Protein AF-A0A7Z9UAS6-F1 (afdb_monomer)

Foldseek 3Di:
DDDPDDQLVVQLVVQCVDPVCVPPDSVVSSVVSVVDDDDDDDPPDDPDDPPDDDPDDDDAPADKDFDWDQDPPPRDIDGPDMDHDD

Mean predicted aligned error: 7.45 Å

Radius of gyration: 16.65 Å; Cα contacts (8 Å, |Δi|>4): 63; chains: 1; bounding box: 55×25×41 Å

Secondary structure (DSSP, 8-state):
------HHHHHHHHHHHSGGGTTS-HHHHHHHHTT-------TT--SS-TTSPP------SSSEEEEEEE-TTTSPEEEEEEEE--

Solvent-accessible surface area (backbone atoms only — not comparable to full-atom values): 6048 Å² total; per-residue (Å²): 135,88,90,84,87,63,72,57,66,56,44,35,53,55,48,62,69,36,79,93,42,66,89,56,54,70,72,56,46,49,61,45,35,75,68,61,74,94,80,87,80,60,95,89,59,81,89,78,63,95,89,58,90,82,89,79,86,87,78,78,87,75,57,75,46,74,43,69,42,84,43,93,90,73,82,45,73,44,79,76,47,75,50,62,70,134

Nearest PDB structures (foldseek):
  5jr7-assembly2_D  TM=8.372E-01  e=1.187E-03  Bos taurus
  4z07-assembly1_C  TM=8.778E-01  e=4.736E-03  Homo sapiens
  5l0n-assembly1_A  TM=8.909E-01  e=6.692E-03  Homo sapiens
  4ku8-assembly1_A  TM=8.618E-01  e=5.438E-03  Homo sapiens
  7lv3-assembly1_A  TM=8.599E-01  e=8.826E-03  Homo sapiens

Structure (mmCIF, N/CA/C/O backbone):
data_AF-A0A7Z9UAS6-F1
#
_entry.id   AF-A0A7Z9UAS6-F1
#
loop_
_atom_site.group_PDB
_atom_site.id
_atom_site.type_symbol
_atom_site.label_atom_id
_atom_site.label_alt_id
_atom_site.label_comp_id
_atom_site.label_asym_id
_atom_site.label_entity_id
_atom_site.label_seq_id
_atom_site.pdbx_PDB_ins_code
_atom_site.Cartn_x
_atom_site.Cartn_y
_atom_site.Cartn_z
_atom_site.occupancy
_atom_site.B_iso_or_equiv
_atom_site.auth_seq_id
_atom_site.auth_comp_id
_atom_site.auth_asym_id
_atom_site.auth_atom_id
_atom_site.pdbx_PDB_model_num
ATOM 1 N N . MET A 1 1 ? -33.673 10.807 2.893 1.00 45.91 1 MET A N 1
ATOM 2 C CA . MET A 1 1 ? -33.654 9.876 4.032 1.00 45.91 1 MET A CA 1
ATOM 3 C C . MET A 1 1 ? -32.584 8.844 3.733 1.00 45.91 1 MET A C 1
ATOM 5 O O . MET A 1 1 ? -32.703 8.148 2.738 1.00 45.91 1 MET A O 1
ATOM 9 N N . GLU A 1 2 ? -31.516 8.895 4.533 1.00 40.59 2 GLU A N 1
ATOM 10 C CA . GLU A 1 2 ? -30.663 7.761 4.921 1.00 40.59 2 GLU A CA 1
ATOM 11 C C . GLU A 1 2 ? -29.881 7.030 3.819 1.00 40.59 2 GLU A C 1
ATOM 13 O O . GLU A 1 2 ? -30.229 5.935 3.398 1.00 40.59 2 GLU A O 1
ATOM 18 N N . SER A 1 3 ? -28.747 7.598 3.402 1.00 37.47 3 SER A N 1
ATOM 19 C CA . SER A 1 3 ? -27.625 6.817 2.844 1.00 37.47 3 SER A CA 1
ATOM 20 C C . SER A 1 3 ? -26.295 7.514 3.135 1.00 37.47 3 SER A C 1
ATOM 22 O O . SER A 1 3 ? -25.442 7.678 2.272 1.00 37.47 3 SER A O 1
ATOM 24 N N . SER A 1 4 ? -26.133 7.977 4.369 1.00 43.62 4 SER A N 1
ATOM 25 C CA . SER A 1 4 ? -24.863 8.482 4.883 1.00 43.62 4 SER A CA 1
ATOM 26 C C . SER A 1 4 ? -24.608 7.680 6.144 1.00 43.62 4 SER A C 1
ATOM 28 O O . SER A 1 4 ? -25.125 8.083 7.168 1.00 4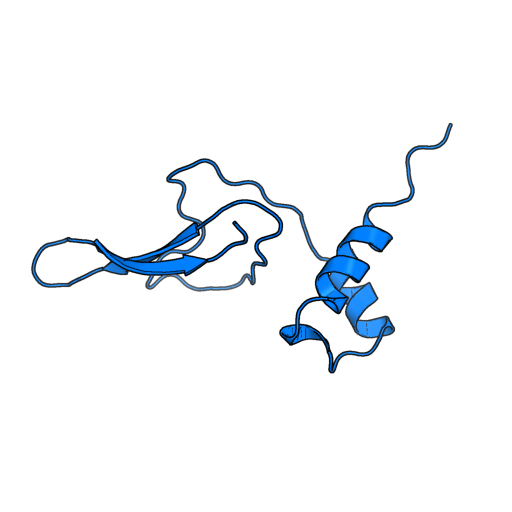3.62 4 SER A O 1
ATOM 30 N N . LEU A 1 5 ? -23.983 6.499 6.040 1.00 48.50 5 LEU A N 1
ATOM 31 C CA . LEU A 1 5 ? -23.428 5.663 7.128 1.00 48.50 5 LEU A CA 1
ATOM 32 C C . LEU A 1 5 ? -23.106 4.275 6.533 1.00 48.50 5 LEU A C 1
ATOM 34 O O . LEU A 1 5 ? -24.015 3.464 6.399 1.00 48.50 5 LEU A O 1
ATOM 38 N N . ASN A 1 6 ? -21.852 4.037 6.103 1.00 47.44 6 ASN A N 1
ATOM 39 C CA . ASN A 1 6 ? -21.163 2.733 6.270 1.00 47.44 6 ASN A CA 1
ATOM 40 C C . ASN A 1 6 ? -19.745 2.609 5.674 1.00 47.44 6 ASN A C 1
ATOM 42 O O . ASN A 1 6 ? -19.130 1.560 5.862 1.00 47.44 6 ASN A O 1
ATOM 46 N N . ALA A 1 7 ? -19.170 3.628 5.021 1.00 50.88 7 ALA A N 1
ATOM 47 C CA . ALA A 1 7 ? -17.813 3.500 4.462 1.00 50.88 7 ALA A CA 1
ATOM 48 C C . ALA A 1 7 ? -16.733 3.195 5.531 1.00 50.88 7 ALA A C 1
ATOM 50 O O . ALA A 1 7 ? -15.865 2.357 5.292 1.00 50.88 7 ALA A O 1
ATOM 51 N N . GLY A 1 8 ? -16.835 3.791 6.729 1.00 53.81 8 GLY A N 1
ATOM 52 C CA . GLY A 1 8 ? -15.861 3.591 7.816 1.00 53.81 8 GLY A CA 1
ATOM 53 C C . GLY A 1 8 ? -15.744 2.134 8.280 1.00 53.81 8 GLY A C 1
ATOM 54 O O . GLY A 1 8 ? -14.645 1.596 8.348 1.00 53.81 8 GLY A O 1
ATOM 55 N N . SER A 1 9 ? -16.876 1.447 8.471 1.00 61.94 9 SER A N 1
ATOM 56 C CA . SER A 1 9 ? -16.901 0.066 8.986 1.00 61.94 9 SER A CA 1
ATOM 57 C C . SER A 1 9 ? -16.205 -0.959 8.075 1.00 61.94 9 SER A C 1
ATOM 59 O O . SER A 1 9 ? -15.605 -1.926 8.549 1.00 61.94 9 SER A O 1
ATOM 61 N N . THR A 1 10 ? -16.256 -0.753 6.753 1.00 76.06 10 THR A N 1
ATOM 62 C CA . THR A 1 10 ? -15.658 -1.677 5.773 1.00 76.06 10 THR A CA 1
ATOM 63 C C . THR A 1 10 ? -14.155 -1.447 5.626 1.00 76.06 10 THR A C 1
ATOM 65 O O . THR A 1 10 ? -13.398 -2.410 5.510 1.00 76.06 10 THR A O 1
ATOM 68 N N . VAL A 1 11 ? -13.705 -0.188 5.678 1.00 82.44 11 VAL A N 1
ATOM 69 C CA . VAL A 1 11 ? -12.274 0.151 5.620 1.00 82.44 11 VAL A CA 1
ATOM 70 C C . VAL A 1 11 ? -11.561 -0.296 6.893 1.00 82.44 11 VAL A C 1
ATOM 72 O O . VAL A 1 11 ? -10.513 -0.926 6.798 1.00 82.44 11 VAL A O 1
ATOM 75 N N . GLU A 1 12 ? -12.142 -0.060 8.072 1.00 84.31 12 GLU A N 1
ATOM 76 C CA . GLU A 1 12 ? -11.582 -0.538 9.346 1.00 84.31 12 GLU A CA 1
ATOM 77 C C . GLU A 1 12 ? -11.424 -2.061 9.359 1.00 84.31 12 GLU A C 1
ATOM 79 O O . GLU A 1 12 ? -10.356 -2.571 9.698 1.00 84.31 12 GLU A O 1
ATOM 84 N N . SER A 1 13 ? -12.448 -2.790 8.903 1.00 84.75 13 SER A N 1
ATOM 85 C CA . SER A 1 13 ? -12.394 -4.252 8.783 1.00 84.75 13 SER A CA 1
ATOM 86 C C . SER A 1 13 ? -11.260 -4.701 7.855 1.00 84.75 13 SER A C 1
ATOM 88 O O . SER A 1 13 ? -10.49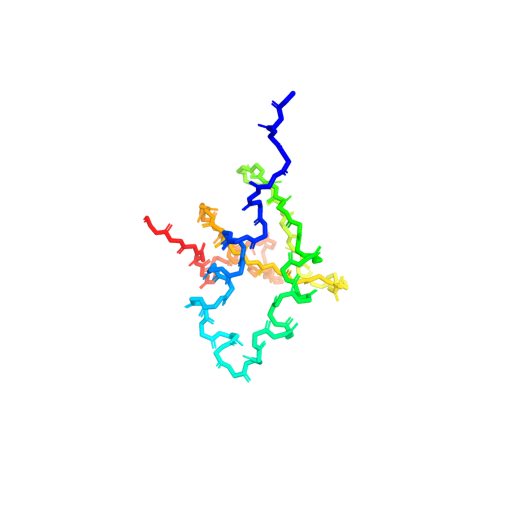3 -5.597 8.203 1.00 84.75 13 SER A O 1
ATOM 90 N N . PHE A 1 14 ? -11.094 -4.042 6.706 1.00 86.69 14 PHE A N 1
ATOM 91 C CA . PHE A 1 14 ? -10.024 -4.342 5.755 1.00 86.69 14 PHE A CA 1
ATOM 92 C C . PHE A 1 14 ? -8.623 -4.049 6.317 1.00 86.69 14 PHE A C 1
ATOM 94 O O . PHE A 1 14 ? -7.723 -4.879 6.186 1.00 86.69 14 PHE A O 1
ATOM 101 N N . LEU A 1 15 ? -8.442 -2.905 6.987 1.00 87.94 15 LEU A N 1
ATOM 102 C CA . LEU A 1 15 ? -7.182 -2.556 7.648 1.00 87.94 15 LEU A CA 1
ATOM 103 C C . LEU A 1 15 ? -6.852 -3.556 8.759 1.00 87.94 15 LEU A C 1
ATOM 105 O O . LEU A 1 15 ? -5.738 -4.069 8.806 1.00 87.94 15 LEU A O 1
ATOM 109 N N . SER A 1 16 ? -7.830 -3.887 9.605 1.00 86.25 16 SER A N 1
ATOM 110 C CA . SER A 1 16 ? -7.651 -4.824 10.719 1.00 86.25 16 SER A CA 1
ATOM 111 C C . SER A 1 16 ? -7.318 -6.249 10.274 1.00 86.25 16 SER A C 1
ATOM 113 O O . SER A 1 16 ? -6.685 -6.977 11.029 1.00 86.25 16 SER A O 1
ATOM 115 N N . ALA A 1 17 ? -7.706 -6.651 9.058 1.00 86.12 17 ALA A N 1
ATOM 116 C CA . ALA A 1 17 ? -7.398 -7.965 8.503 1.00 86.12 17 ALA A CA 1
ATOM 117 C C . ALA A 1 17 ? -5.955 -8.069 7.982 1.00 86.12 17 ALA A C 1
ATOM 119 O O . ALA A 1 17 ? -5.410 -9.173 7.897 1.00 86.12 17 ALA A O 1
ATOM 120 N N . ASN A 1 18 ? -5.323 -6.941 7.644 1.00 85.62 18 ASN A N 1
ATOM 121 C CA . ASN A 1 18 ? -3.979 -6.920 7.084 1.00 85.62 18 ASN A CA 1
ATOM 122 C C . ASN A 1 18 ? -2.911 -6.983 8.201 1.00 85.62 18 ASN A C 1
ATOM 124 O O . ASN A 1 18 ? -2.910 -6.126 9.090 1.00 85.62 18 ASN A O 1
ATOM 128 N N . PRO A 1 19 ? -1.956 -7.938 8.143 1.00 86.69 19 PRO A N 1
ATOM 129 C CA . PRO A 1 19 ? -0.937 -8.121 9.179 1.00 86.69 19 PRO A CA 1
ATOM 130 C C . PRO A 1 19 ? -0.108 -6.878 9.514 1.00 86.69 19 PRO A C 1
ATOM 132 O O . PRO A 1 19 ? 0.391 -6.769 10.632 1.00 86.69 19 PRO A O 1
ATOM 135 N N . LEU A 1 20 ? 0.028 -5.931 8.577 1.00 86.94 20 LEU A N 1
ATOM 136 C CA . LEU A 1 20 ? 0.745 -4.674 8.808 1.00 86.94 20 LEU A CA 1
ATOM 137 C C . LEU A 1 20 ? 0.140 -3.835 9.942 1.00 86.94 20 LEU A C 1
ATOM 139 O O . LEU A 1 20 ? 0.864 -3.054 10.556 1.00 86.94 20 LEU A O 1
ATOM 143 N N . PHE A 1 21 ? -1.152 -4.001 10.240 1.00 88.88 21 PHE A N 1
ATOM 144 C CA . PHE A 1 21 ? -1.856 -3.184 11.228 1.00 88.88 21 PHE A CA 1
ATOM 145 C C . PHE A 1 21 ? -2.235 -3.931 12.517 1.00 88.88 21 PHE A C 1
ATOM 147 O O . PHE A 1 21 ? -2.836 -3.326 13.401 1.00 88.88 21 PHE A O 1
ATOM 154 N N . TYR A 1 22 ? -1.857 -5.206 12.683 1.00 86.06 22 TYR A N 1
ATOM 155 C CA . TYR A 1 22 ? -2.233 -6.012 13.862 1.00 86.06 22 TYR A CA 1
ATOM 156 C C . TYR A 1 22 ? -1.741 -5.452 15.205 1.00 86.06 22 TYR A C 1
ATOM 158 O O . TYR A 1 22 ? -2.302 -5.777 16.248 1.00 86.06 22 TYR A O 1
ATOM 166 N N . SER A 1 23 ? -0.686 -4.637 15.206 1.00 87.62 23 SER A N 1
ATOM 167 C CA . SER A 1 23 ? -0.131 -4.028 16.421 1.00 87.62 23 SER A CA 1
ATOM 168 C C . SER A 1 23 ? -0.754 -2.676 16.780 1.00 87.62 23 SER A C 1
ATOM 170 O O . SER A 1 23 ? -0.400 -2.103 17.813 1.00 87.62 23 SER A O 1
ATOM 172 N N . LEU A 1 24 ? -1.650 -2.140 15.947 1.00 89.44 24 LEU A N 1
ATOM 173 C CA . LEU A 1 24 ? -2.273 -0.841 16.176 1.00 89.44 24 LEU A CA 1
ATOM 174 C C . LEU A 1 2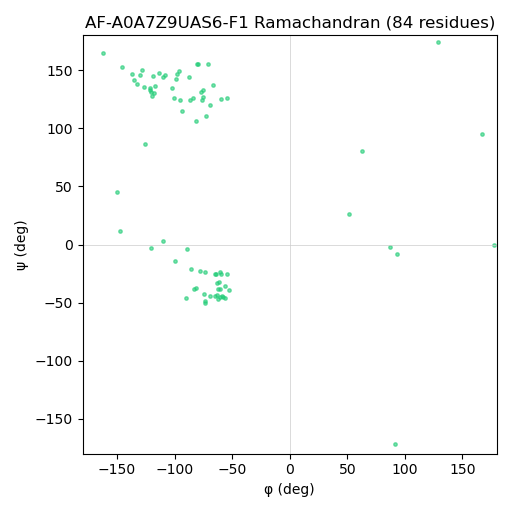4 ? -3.528 -0.974 17.040 1.00 89.44 24 LEU A C 1
ATOM 176 O O . LEU A 1 24 ? -4.289 -1.931 16.920 1.00 89.44 24 LEU A O 1
ATOM 180 N N . SER A 1 25 ? -3.768 0.016 17.900 1.00 90.88 25 SER A N 1
ATOM 181 C CA . SER A 1 25 ? -5.016 0.095 18.657 1.00 90.88 25 SER A CA 1
ATOM 182 C C . SER A 1 25 ? -6.191 0.451 17.746 1.00 90.88 25 SER A C 1
ATOM 184 O O . SER A 1 25 ? -6.022 1.142 16.740 1.00 90.88 25 SER A O 1
ATOM 186 N N . GLU A 1 26 ? -7.403 0.068 18.152 1.00 87.44 26 GLU A N 1
ATOM 187 C CA . GLU A 1 26 ? -8.643 0.408 17.437 1.00 87.44 26 GLU A CA 1
ATOM 188 C C . GLU A 1 26 ? -8.780 1.916 17.176 1.00 87.44 26 GLU A C 1
ATOM 190 O O . GLU A 1 26 ? -9.152 2.326 16.083 1.00 87.44 26 GLU A O 1
ATOM 195 N N . SER A 1 27 ? -8.395 2.763 18.136 1.00 90.12 27 SER A N 1
ATOM 196 C CA . SER A 1 27 ? -8.431 4.225 17.981 1.00 90.12 27 SER A CA 1
ATOM 197 C C . SER A 1 27 ? -7.513 4.749 16.870 1.00 90.12 27 SER A C 1
ATOM 199 O O . SER A 1 27 ? -7.875 5.684 16.152 1.00 90.12 27 SER A O 1
ATOM 201 N N . VAL A 1 28 ? -6.328 4.152 16.709 1.00 90.69 28 VAL A N 1
ATOM 202 C CA . VAL A 1 28 ? -5.389 4.518 15.642 1.00 90.69 28 VAL A CA 1
ATOM 203 C C . VAL A 1 28 ? -5.888 3.977 14.308 1.00 90.69 28 VAL A C 1
ATOM 205 O O . VAL A 1 28 ? -5.871 4.711 13.325 1.00 90.69 28 VAL A O 1
ATOM 208 N N . LEU A 1 29 ? -6.387 2.739 14.278 1.00 90.00 29 LEU A N 1
ATOM 209 C CA . LEU A 1 29 ? -7.013 2.151 13.092 1.00 90.00 29 LEU A CA 1
ATOM 210 C C . LEU A 1 29 ? -8.182 2.996 12.581 1.00 90.00 29 LEU A C 1
ATOM 212 O O . LEU A 1 29 ? -8.225 3.293 11.392 1.00 90.00 29 LEU A O 1
ATOM 216 N N . SER A 1 30 ? -9.067 3.444 13.472 1.00 89.75 30 SER A N 1
ATOM 217 C CA . SER A 1 30 ? -10.196 4.309 13.122 1.00 89.75 30 SER A CA 1
ATOM 218 C C . SER A 1 30 ? -9.721 5.658 12.571 1.00 89.75 30 SER A C 1
ATOM 220 O O . SER A 1 30 ? -10.140 6.084 11.497 1.00 89.75 30 SER A O 1
ATOM 222 N N . SER A 1 31 ? -8.711 6.265 13.208 1.00 91.25 31 SER A N 1
ATOM 223 C CA . SER A 1 31 ? -8.090 7.508 12.721 1.00 91.25 31 SER A CA 1
ATOM 224 C C . SER A 1 31 ? -7.440 7.366 11.337 1.00 91.25 31 SER A C 1
ATOM 226 O O . SER A 1 31 ? -7.372 8.335 10.580 1.00 91.25 31 SER A O 1
ATOM 228 N N . ILE A 1 32 ? -6.905 6.183 11.012 1.00 90.00 32 ILE A N 1
ATOM 229 C CA . ILE A 1 32 ? -6.378 5.877 9.678 1.00 90.00 32 ILE A CA 1
ATOM 230 C C . ILE A 1 32 ? -7.543 5.686 8.709 1.00 90.00 32 ILE A C 1
ATOM 232 O O . ILE A 1 32 ? -7.539 6.308 7.652 1.00 90.00 32 ILE A O 1
ATOM 236 N N . ALA A 1 33 ? -8.546 4.883 9.068 1.00 89.38 33 ALA A N 1
ATOM 237 C CA . ALA A 1 33 ? -9.695 4.580 8.220 1.00 89.38 33 ALA A CA 1
ATOM 238 C C . ALA A 1 33 ? -10.448 5.839 7.767 1.00 89.38 33 ALA A C 1
ATOM 240 O O . ALA A 1 33 ? -10.866 5.909 6.615 1.00 89.38 33 ALA A O 1
ATOM 241 N N . GLU A 1 34 ? -10.546 6.858 8.624 1.00 89.50 34 GLU A N 1
ATOM 242 C CA . GLU A 1 34 ? -11.126 8.164 8.277 1.00 89.50 34 GLU A CA 1
ATOM 243 C C . GLU A 1 34 ? -10.331 8.940 7.212 1.00 89.50 34 GLU A C 1
ATOM 245 O O . GLU A 1 34 ? -10.892 9.784 6.514 1.00 89.50 34 GLU A O 1
ATOM 250 N N . LYS A 1 35 ? -9.025 8.682 7.088 1.00 89.69 35 LYS A N 1
ATOM 251 C CA . LYS A 1 35 ? -8.117 9.367 6.152 1.00 89.69 35 LYS A CA 1
ATOM 252 C C . LYS A 1 35 ? -7.835 8.566 4.886 1.00 89.69 35 LYS A C 1
ATOM 254 O O . LYS A 1 35 ? -7.289 9.120 3.934 1.00 89.69 35 LYS A O 1
ATOM 259 N N . VAL A 1 36 ? -8.160 7.275 4.872 1.00 90.06 36 VAL A N 1
ATOM 260 C CA . VAL A 1 36 ? -7.987 6.426 3.692 1.00 90.06 36 VAL A CA 1
ATOM 261 C C . VAL A 1 36 ? -8.936 6.889 2.592 1.00 90.06 36 VAL A C 1
ATOM 263 O O . VAL A 1 36 ? -10.111 7.167 2.826 1.00 90.06 36 VAL A O 1
ATOM 266 N N . GLN A 1 37 ? -8.422 6.928 1.367 1.00 89.81 37 GLN A N 1
ATOM 267 C CA . GLN A 1 37 ? -9.202 7.235 0.178 1.00 89.81 37 GLN A CA 1
ATOM 268 C C . GLN A 1 37 ? -9.195 6.031 -0.759 1.00 89.81 37 GLN A C 1
ATOM 270 O O . GLN A 1 37 ? -8.155 5.406 -0.972 1.00 89.81 37 GLN A O 1
ATOM 275 N N . LEU A 1 38 ? -10.362 5.703 -1.315 1.00 89.88 38 LEU A N 1
ATOM 276 C CA . LEU A 1 38 ? -10.454 4.731 -2.396 1.00 89.88 38 LEU A CA 1
ATOM 277 C C . LEU A 1 38 ? -9.989 5.405 -3.689 1.00 89.88 38 LEU A C 1
ATOM 279 O O . LEU A 1 38 ? -10.522 6.450 -4.063 1.00 89.88 38 LEU A O 1
ATOM 283 N N . VAL A 1 39 ? -9.004 4.805 -4.350 1.00 93.06 39 VAL A N 1
ATOM 284 C CA . VAL A 1 39 ? -8.467 5.271 -5.631 1.00 93.06 39 VAL A CA 1
ATOM 285 C C . VAL A 1 39 ? -8.523 4.111 -6.615 1.00 93.06 39 VAL A C 1
ATOM 287 O O . VAL A 1 39 ? -8.175 2.983 -6.267 1.00 93.06 39 VAL A O 1
ATOM 290 N N . GLU A 1 40 ? -8.977 4.396 -7.830 1.00 94.69 40 GLU A N 1
ATOM 291 C CA . GLU A 1 40 ? -9.116 3.425 -8.912 1.00 94.69 40 GLU A CA 1
ATOM 292 C C . GLU A 1 40 ? -8.074 3.709 -9.997 1.00 94.69 40 GLU A C 1
ATOM 294 O O . GLU A 1 40 ? -7.734 4.864 -10.262 1.00 94.69 40 GLU A O 1
ATOM 299 N N . PHE A 1 41 ? -7.559 2.644 -10.607 1.00 95.62 41 PHE A N 1
ATOM 300 C CA . PHE A 1 41 ? -6.554 2.705 -11.663 1.00 95.62 41 PHE A CA 1
ATOM 301 C C . PHE A 1 41 ? -6.976 1.804 -12.816 1.00 95.62 41 PHE A C 1
ATOM 303 O O . PHE A 1 41 ? -7.429 0.678 -12.600 1.00 95.62 41 PHE A O 1
ATOM 310 N N . GLU A 1 42 ? -6.784 2.289 -14.037 1.00 96.06 42 GLU A N 1
ATOM 311 C CA . GLU A 1 42 ? -7.061 1.513 -15.243 1.00 96.06 42 GLU A CA 1
ATOM 312 C C . GLU A 1 42 ? -5.915 0.530 -15.553 1.00 96.06 42 GLU A C 1
ATOM 314 O O . GLU A 1 42 ? -4.758 0.769 -15.181 1.00 96.06 42 GLU A O 1
ATOM 319 N N . PRO A 1 43 ? -6.180 -0.576 -16.275 1.00 94.69 43 PRO A N 1
ATOM 320 C CA . PRO A 1 43 ? -5.133 -1.496 -16.703 1.00 94.69 43 PRO A CA 1
AT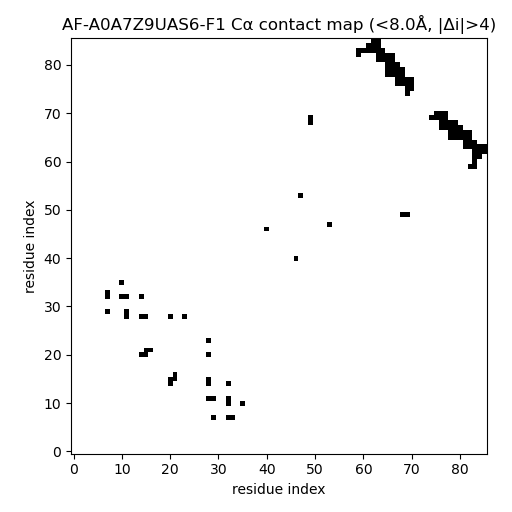OM 321 C C . PRO A 1 43 ? -4.015 -0.789 -17.484 1.00 94.69 43 PRO A C 1
ATOM 323 O O . PRO A 1 43 ? -4.258 -0.129 -18.492 1.00 94.69 43 PRO A O 1
ATOM 326 N N . GLY A 1 44 ? -2.772 -0.969 -17.032 1.00 92.56 44 GLY A N 1
ATOM 327 C CA . GLY A 1 44 ? -1.588 -0.342 -17.630 1.00 92.56 44 GLY A CA 1
ATOM 328 C C . GLY A 1 44 ? -1.260 1.053 -17.090 1.00 92.56 44 GLY A C 1
ATOM 329 O O . GLY A 1 44 ? -0.243 1.618 -17.482 1.00 92.56 44 GLY A O 1
ATOM 330 N N . GLN A 1 45 ? -2.069 1.607 -16.183 1.00 95.81 45 GLN A N 1
ATOM 331 C CA . GLN A 1 45 ? -1.742 2.856 -15.503 1.00 95.81 45 GLN A CA 1
ATOM 332 C C . GLN A 1 45 ? -0.667 2.628 -14.429 1.00 95.81 45 GLN A C 1
ATOM 334 O O . GLN A 1 45 ? -0.771 1.717 -13.604 1.00 95.81 45 GLN A O 1
ATOM 339 N N . ASN A 1 46 ? 0.354 3.487 -14.409 1.00 93.62 46 ASN A N 1
ATOM 340 C CA . ASN A 1 46 ? 1.383 3.462 -13.371 1.00 93.62 46 ASN A CA 1
ATOM 341 C C . ASN A 1 46 ? 0.832 4.047 -12.062 1.00 93.62 46 ASN A C 1
ATOM 343 O O . ASN A 1 46 ? 0.319 5.165 -12.051 1.00 93.62 46 ASN A O 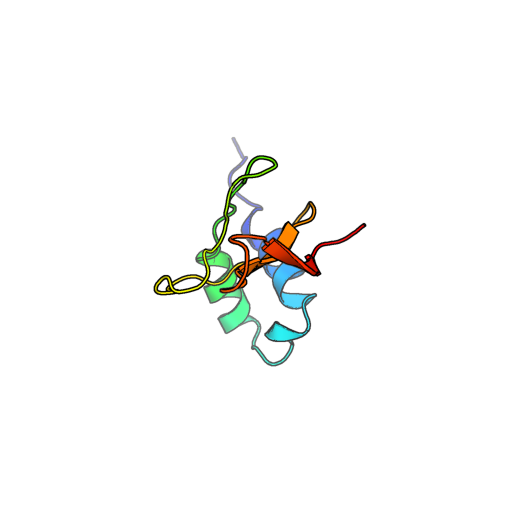1
ATOM 347 N N . ILE A 1 47 ? 0.961 3.292 -10.966 1.00 94.94 47 ILE A N 1
ATOM 348 C CA . ILE A 1 47 ? 0.533 3.709 -9.616 1.00 94.94 47 ILE A CA 1
ATOM 349 C C . ILE A 1 47 ? 1.682 4.418 -8.889 1.00 94.94 47 ILE A C 1
ATOM 351 O O . ILE A 1 47 ? 1.498 5.472 -8.292 1.00 94.94 47 ILE A O 1
ATOM 355 N N . VAL A 1 48 ? 2.878 3.830 -8.958 1.00 94.56 48 VAL A N 1
ATOM 356 C CA . VAL A 1 48 ? 4.134 4.369 -8.422 1.00 94.56 48 VAL A CA 1
ATOM 357 C C . VAL A 1 48 ? 5.239 4.150 -9.451 1.00 94.56 48 VAL A C 1
ATOM 359 O O . VAL A 1 48 ? 5.213 3.149 -10.170 1.00 94.56 48 VAL A O 1
ATOM 362 N N . ILE A 1 49 ? 6.203 5.068 -9.528 1.00 93.06 49 ILE A N 1
ATOM 363 C CA . ILE A 1 49 ? 7.292 5.023 -10.512 1.00 93.06 49 ILE A CA 1
ATOM 364 C C . ILE A 1 49 ? 8.641 4.974 -9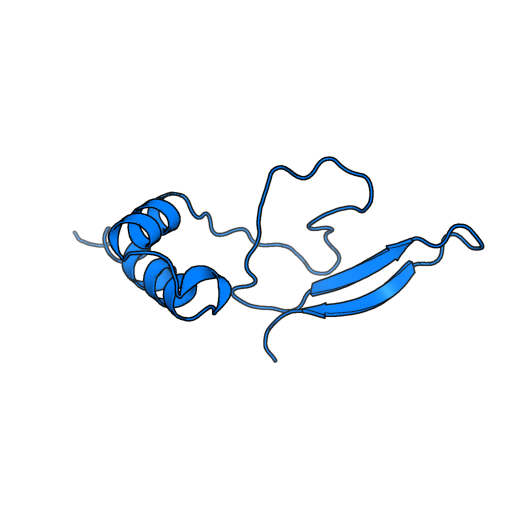.787 1.00 93.06 49 ILE A C 1
ATOM 366 O O . ILE A 1 49 ? 8.915 5.754 -8.875 1.00 93.06 49 ILE A O 1
ATOM 370 N N . GLU A 1 50 ? 9.503 4.042 -10.199 1.00 91.12 50 GLU A N 1
ATOM 371 C CA . GLU A 1 50 ? 10.848 3.884 -9.640 1.00 91.12 50 GLU A CA 1
ATOM 372 C C . GLU A 1 50 ? 11.684 5.165 -9.817 1.00 91.12 50 GLU A C 1
ATOM 374 O O . GLU A 1 50 ? 11.883 5.655 -10.933 1.00 91.12 50 GLU A O 1
ATOM 379 N N . GLY A 1 51 ? 12.210 5.677 -8.702 1.00 90.75 51 GLY A N 1
ATOM 380 C CA . GLY A 1 51 ? 13.036 6.885 -8.653 1.00 90.75 51 GLY A CA 1
ATOM 381 C C . GLY A 1 51 ? 12.264 8.176 -8.375 1.00 90.75 51 GLY A C 1
ATOM 382 O O . GLY A 1 51 ? 12.898 9.199 -8.119 1.00 90.75 51 GLY A O 1
ATOM 383 N N . GLU A 1 52 ? 10.930 8.144 -8.374 1.00 93.50 52 GLU A N 1
ATOM 384 C CA . GLU A 1 52 ? 10.121 9.284 -7.940 1.00 93.50 52 GLU A CA 1
ATOM 385 C C . GLU A 1 52 ? 10.015 9.357 -6.410 1.00 93.50 52 GLU A C 1
ATOM 387 O O . GLU A 1 52 ? 10.173 8.364 -5.693 1.00 93.50 52 GLU A O 1
ATOM 392 N N . ILE A 1 53 ? 9.773 10.565 -5.893 1.00 94.75 53 ILE A N 1
ATOM 393 C CA . ILE A 1 53 ? 9.581 10.784 -4.458 1.00 94.75 53 ILE A CA 1
ATOM 394 C C . ILE A 1 53 ? 8.248 10.152 -4.051 1.00 94.75 5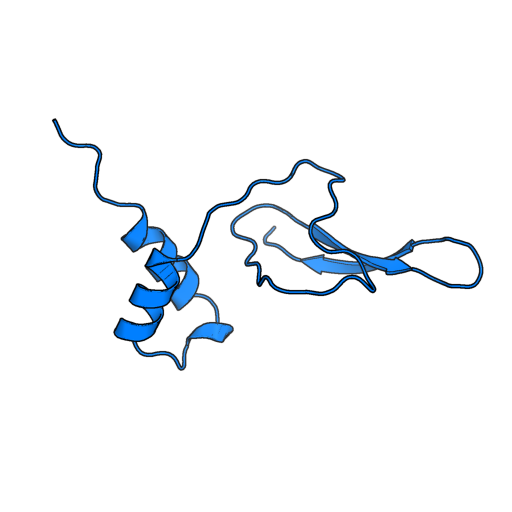3 ILE A C 1
ATOM 396 O O . ILE A 1 53 ? 7.197 10.552 -4.542 1.00 94.75 53 ILE A O 1
ATOM 400 N N . GLY A 1 54 ? 8.292 9.191 -3.129 1.00 91.25 54 GLY A N 1
ATOM 401 C CA . GLY A 1 54 ? 7.094 8.598 -2.541 1.00 91.25 54 GLY A CA 1
ATOM 402 C C . GLY A 1 54 ? 6.598 9.395 -1.335 1.00 91.25 54 GLY A C 1
ATOM 403 O O . GLY A 1 54 ? 7.342 9.582 -0.373 1.00 91.25 54 GLY A O 1
ATOM 404 N N . ASP A 1 55 ? 5.336 9.818 -1.366 1.00 90.50 55 ASP A N 1
ATOM 405 C CA . ASP A 1 55 ? 4.637 10.487 -0.256 1.00 90.50 55 ASP A CA 1
ATOM 406 C C . ASP A 1 55 ? 3.376 9.737 0.214 1.00 90.50 55 ASP A C 1
ATOM 408 O O . ASP A 1 55 ? 2.734 10.129 1.189 1.00 90.50 55 ASP A O 1
ATOM 412 N N . SER A 1 56 ? 3.041 8.640 -0.468 1.00 90.62 56 SER A N 1
ATOM 413 C CA . SER A 1 56 ? 1.778 7.924 -0.332 1.00 90.62 56 SER A CA 1
ATOM 414 C C . SER A 1 56 ? 2.004 6.434 -0.087 1.00 90.62 56 SER A C 1
ATOM 416 O O . SER A 1 56 ? 2.980 5.841 -0.550 1.00 90.62 56 SER A O 1
ATOM 418 N N . PHE A 1 57 ? 1.069 5.813 0.629 1.00 88.69 57 PHE A N 1
ATOM 419 C CA . PHE A 1 57 ? 1.038 4.376 0.880 1.00 88.69 57 PHE A CA 1
ATOM 420 C C . PHE A 1 57 ? -0.273 3.791 0.356 1.00 88.69 57 PHE A C 1
ATOM 422 O O . PHE A 1 57 ? -1.343 4.343 0.611 1.00 88.69 57 PHE A O 1
ATOM 429 N N . TYR A 1 58 ? -0.186 2.662 -0.348 1.00 91.81 58 TYR A N 1
ATOM 430 C CA . TYR A 1 58 ? -1.322 2.035 -1.017 1.00 91.81 58 TYR A CA 1
ATOM 431 C C . TYR A 1 58 ? -1.588 0.633 -0.475 1.00 91.81 58 TYR A C 1
ATOM 433 O O . TYR A 1 58 ? -0.669 -0.133 -0.185 1.00 91.81 58 TYR A O 1
ATOM 441 N N . LEU A 1 59 ? -2.870 0.280 -0.414 1.00 90.56 59 LEU A N 1
ATOM 442 C CA . LEU A 1 59 ? -3.341 -1.076 -0.168 1.00 90.56 59 LEU A CA 1
ATOM 443 C C . LEU A 1 59 ? -4.213 -1.512 -1.338 1.00 90.56 59 LEU A C 1
ATOM 445 O O . LEU A 1 59 ? -5.115 -0.787 -1.753 1.00 90.56 59 LEU A O 1
ATOM 449 N N . ILE A 1 60 ? -3.965 -2.714 -1.848 1.00 91.94 60 ILE A N 1
ATOM 450 C CA . ILE A 1 60 ? -4.752 -3.273 -2.945 1.00 91.94 60 ILE A CA 1
ATOM 451 C C . ILE A 1 60 ? -6.022 -3.868 -2.348 1.00 91.94 60 ILE A C 1
ATOM 453 O O . ILE A 1 60 ? -5.973 -4.917 -1.705 1.00 91.94 60 ILE A O 1
ATOM 457 N N . LYS A 1 61 ? -7.149 -3.183 -2.546 1.00 88.50 61 LYS A N 1
ATOM 458 C CA . LYS A 1 61 ? -8.470 -3.693 -2.161 1.00 88.50 61 LYS A CA 1
ATOM 459 C C . LYS A 1 61 ? -8.924 -4.796 -3.116 1.00 88.50 61 LYS A C 1
ATOM 461 O O . LYS A 1 61 ? -9.308 -5.868 -2.666 1.00 88.50 61 LYS A O 1
ATOM 466 N N . GLU A 1 62 ? -8.853 -4.531 -4.418 1.00 89.94 62 GLU A N 1
ATOM 467 C CA . GLU A 1 62 ? -9.296 -5.416 -5.499 1.00 89.94 62 GLU A CA 1
ATOM 468 C C . GLU A 1 62 ? -8.378 -5.255 -6.720 1.00 89.94 62 GLU A C 1
ATOM 470 O O . GLU A 1 62 ? -7.788 -4.194 -6.928 1.00 89.94 62 GLU A O 1
ATOM 475 N N . GLY A 1 63 ? -8.260 -6.309 -7.532 1.00 93.00 63 GLY A N 1
ATOM 476 C CA . GLY A 1 63 ? -7.426 -6.321 -8.735 1.00 93.00 63 GLY A CA 1
ATOM 477 C C . GLY A 1 63 ? -5.998 -6.824 -8.508 1.00 93.00 63 GLY A C 1
ATOM 478 O O . GLY A 1 63 ? -5.660 -7.374 -7.457 1.00 93.00 63 GLY A O 1
ATOM 479 N N . ARG A 1 64 ? -5.166 -6.674 -9.545 1.00 94.25 64 ARG A N 1
ATOM 480 C CA . ARG A 1 64 ? -3.771 -7.130 -9.570 1.00 94.25 64 ARG A CA 1
ATOM 481 C C . ARG A 1 64 ? -2.870 -6.054 -10.149 1.00 94.25 64 ARG A C 1
ATOM 483 O O . ARG A 1 64 ? -3.237 -5.387 -11.113 1.00 94.25 64 ARG A O 1
ATOM 490 N N . VAL A 1 65 ? -1.681 -5.924 -9.577 1.00 95.81 65 VAL A N 1
ATOM 491 C CA . VAL A 1 65 ? -0.667 -4.955 -9.997 1.00 95.81 65 VAL A CA 1
ATOM 492 C C . VAL A 1 65 ? 0.665 -5.660 -10.187 1.00 95.81 65 VAL A C 1
ATOM 494 O O . VAL A 1 65 ? 0.992 -6.600 -9.463 1.00 95.81 65 VAL A O 1
ATOM 497 N N . ARG A 1 66 ? 1.455 -5.197 -11.152 1.00 95.50 66 ARG A N 1
ATOM 498 C CA . ARG A 1 66 ? 2.800 -5.717 -11.401 1.00 95.50 66 ARG A CA 1
ATOM 499 C C . ARG A 1 66 ? 3.835 -4.764 -10.840 1.00 95.50 66 ARG A C 1
ATOM 501 O O . ARG A 1 66 ? 3.751 -3.560 -11.054 1.00 95.50 66 ARG A O 1
ATOM 508 N N . VAL A 1 67 ? 4.824 -5.322 -10.155 1.00 95.94 67 VAL A N 1
ATOM 509 C CA . VAL A 1 67 ? 6.007 -4.588 -9.714 1.00 95.94 67 VAL A CA 1
ATOM 510 C C . VAL A 1 67 ? 7.076 -4.779 -10.773 1.00 95.94 67 VAL A C 1
ATOM 512 O O . VAL A 1 67 ? 7.528 -5.903 -11.003 1.00 95.94 67 VAL A O 1
ATOM 515 N N . LEU A 1 68 ? 7.448 -3.688 -11.431 1.00 94.69 68 LEU A N 1
ATOM 516 C CA . LEU A 1 68 ? 8.424 -3.674 -12.512 1.00 94.69 68 LEU A CA 1
ATOM 517 C C . LEU A 1 68 ? 9.715 -3.013 -12.032 1.00 94.69 68 LEU A C 1
ATOM 519 O O . LEU A 1 68 ? 9.670 -2.077 -11.236 1.00 94.69 68 LEU A O 1
ATOM 523 N N . LYS A 1 69 ? 10.856 -3.494 -12.525 1.00 92.12 69 LYS A N 1
ATOM 524 C CA . LYS A 1 69 ? 12.154 -2.840 -12.354 1.00 92.12 69 LYS A CA 1
ATOM 525 C C . LYS A 1 69 ? 12.718 -2.450 -13.705 1.00 92.12 69 LYS A C 1
ATOM 527 O O . LYS A 1 69 ? 12.794 -3.295 -14.602 1.00 92.12 69 LYS A O 1
ATOM 532 N N . ARG A 1 70 ? 13.150 -1.195 -13.829 1.00 88.31 70 ARG A N 1
ATOM 533 C CA . ARG A 1 70 ? 13.831 -0.728 -15.036 1.00 88.31 70 ARG A CA 1
ATOM 534 C C . ARG A 1 70 ? 15.270 -1.232 -15.029 1.00 88.31 70 ARG A C 1
ATOM 536 O O . ARG A 1 70 ? 15.973 -1.108 -14.028 1.00 88.31 70 ARG A O 1
ATOM 543 N N . THR A 1 71 ? 15.701 -1.819 -16.139 1.00 85.44 71 THR A N 1
ATOM 544 C CA . THR A 1 71 ? 17.095 -2.235 -16.329 1.00 85.44 71 THR A CA 1
ATOM 545 C C . THR A 1 71 ? 17.861 -1.198 -17.142 1.00 85.44 71 THR A C 1
ATOM 547 O O . THR A 1 71 ? 17.316 -0.606 -18.074 1.00 85.44 71 THR A O 1
ATOM 550 N N . ASP A 1 72 ? 19.128 -0.975 -16.789 1.00 79.12 72 ASP A N 1
ATOM 551 C CA . ASP A 1 72 ? 19.996 -0.010 -17.474 1.00 79.12 72 ASP A CA 1
ATOM 552 C C . ASP A 1 72 ? 20.457 -0.492 -18.861 1.00 79.12 72 ASP A C 1
ATOM 554 O O . ASP A 1 72 ? 20.804 0.323 -19.712 1.00 79.12 72 ASP A O 1
ATOM 558 N N . GLU A 1 73 ? 20.463 -1.807 -19.106 1.00 72.38 73 GLU A N 1
ATOM 559 C CA . GLU A 1 73 ? 21.123 -2.389 -20.283 1.00 72.38 73 GLU A CA 1
ATOM 560 C C . GLU A 1 73 ? 20.271 -2.418 -21.561 1.00 72.38 73 GLU A C 1
ATOM 562 O O . GLU A 1 73 ? 20.855 -2.468 -22.638 1.00 72.38 73 GLU A O 1
ATOM 567 N N . ASP A 1 74 ? 18.933 -2.339 -21.497 1.00 63.34 74 ASP A N 1
ATOM 568 C CA . ASP A 1 74 ? 18.108 -2.484 -22.718 1.00 63.34 74 ASP A CA 1
ATOM 569 C C . ASP A 1 74 ? 16.803 -1.665 -22.732 1.00 63.34 74 ASP A C 1
ATOM 571 O O . ASP A 1 74 ? 15.934 -1.881 -23.569 1.00 63.34 74 ASP A O 1
ATOM 575 N N . SER A 1 75 ? 16.615 -0.722 -21.796 1.00 68.12 75 SER A N 1
ATOM 576 C CA . SER A 1 75 ? 15.310 -0.051 -21.592 1.00 68.12 75 SER A CA 1
ATOM 577 C C . SER A 1 75 ? 14.145 -1.043 -21.424 1.00 68.12 75 SER A C 1
ATOM 579 O O . SER A 1 75 ? 12.999 -0.731 -21.743 1.00 68.12 75 SER A O 1
ATOM 581 N N . SER A 1 76 ? 14.440 -2.252 -20.944 1.00 80.19 76 SER A N 1
ATOM 582 C CA . SER A 1 76 ? 13.460 -3.308 -20.725 1.00 80.19 76 SER A CA 1
ATOM 583 C C . SER A 1 76 ? 13.026 -3.337 -19.262 1.00 80.19 76 SER A C 1
ATOM 585 O O . SE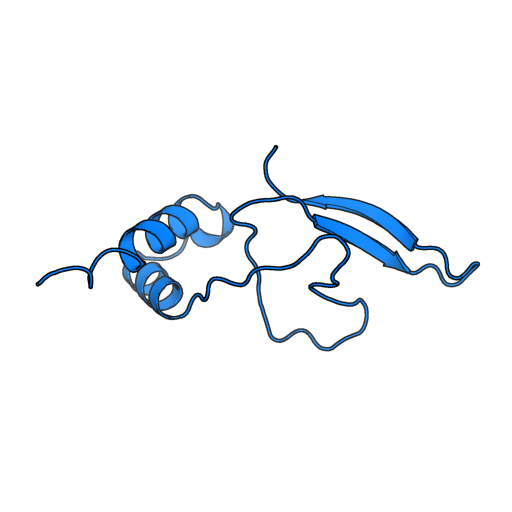R A 1 76 ? 13.798 -3.029 -18.343 1.00 80.19 76 SER A O 1
ATOM 587 N N . GLU A 1 77 ? 11.762 -3.693 -19.050 1.00 85.88 77 GLU A N 1
ATOM 588 C CA . GLU A 1 77 ? 11.156 -3.809 -17.727 1.00 85.88 77 GLU A CA 1
ATOM 589 C C . GLU A 1 77 ? 11.112 -5.275 -17.297 1.00 85.88 77 GLU A C 1
ATOM 591 O O . GLU A 1 77 ? 10.573 -6.136 -17.996 1.00 85.88 77 GLU A O 1
ATOM 596 N N . LEU A 1 78 ? 11.669 -5.562 -16.122 1.00 91.75 78 LEU A N 1
ATOM 597 C CA . LEU A 1 78 ? 11.593 -6.881 -15.505 1.00 91.75 78 LEU A CA 1
ATOM 598 C C . LEU A 1 78 ? 10.427 -6.924 -14.523 1.00 91.75 78 LEU A C 1
ATOM 600 O O . LEU A 1 78 ? 10.381 -6.135 -13.5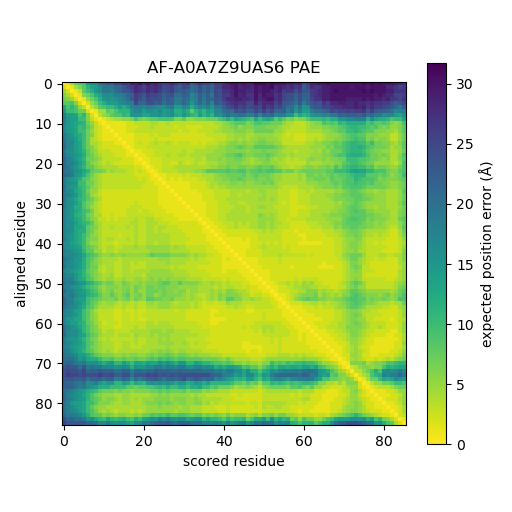79 1.00 91.75 78 LEU A O 1
ATOM 604 N N . VAL A 1 79 ? 9.514 -7.881 -14.704 1.00 93.75 79 VAL A N 1
ATOM 605 C CA . VAL A 1 79 ? 8.462 -8.161 -13.717 1.00 93.75 79 VAL A CA 1
ATOM 606 C C . VAL A 1 79 ? 9.101 -8.850 -12.515 1.00 93.75 79 VAL A C 1
ATOM 608 O O . VAL A 1 79 ? 9.527 -9.999 -12.607 1.00 93.75 79 VAL A O 1
ATOM 611 N N . LEU A 1 80 ? 9.167 -8.150 -11.386 1.00 94.62 80 LEU A N 1
ATOM 612 C CA . LEU A 1 80 ? 9.697 -8.689 -10.135 1.00 94.62 80 LEU A CA 1
ATOM 613 C C . LEU A 1 80 ? 8.654 -9.501 -9.372 1.00 94.62 80 LEU A C 1
ATOM 615 O O . LEU A 1 80 ? 8.987 -10.498 -8.737 1.00 94.62 80 LEU A O 1
ATOM 619 N N . SER A 1 81 ? 7.403 -9.039 -9.386 1.00 94.88 81 SER A N 1
ATOM 620 C CA . SER A 1 81 ? 6.303 -9.671 -8.663 1.00 94.88 81 SER A CA 1
ATOM 621 C C . SER A 1 81 ? 4.948 -9.201 -9.188 1.00 94.88 81 SER A C 1
ATOM 623 O O . SER A 1 81 ? 4.846 -8.174 -9.863 1.00 94.88 81 SER A O 1
ATOM 625 N N . GLU A 1 82 ? 3.901 -9.933 -8.826 1.00 95.00 82 GLU A N 1
ATOM 626 C CA . GLU A 1 82 ? 2.507 -9.534 -8.984 1.00 95.00 82 GLU A CA 1
ATOM 627 C C . GLU A 1 82 ? 1.865 -9.497 -7.592 1.00 95.00 82 GLU A C 1
ATOM 629 O O . GLU A 1 82 ? 1.999 -10.441 -6.813 1.00 95.00 82 GLU A O 1
ATOM 634 N N . LEU A 1 83 ? 1.226 -8.378 -7.252 1.00 93.31 83 LEU A N 1
ATOM 635 C CA . LEU A 1 83 ? 0.565 -8.159 -5.966 1.00 93.31 83 LEU A CA 1
ATOM 636 C C . LEU A 1 83 ? -0.947 -8.039 -6.180 1.00 93.31 83 LEU A C 1
ATOM 638 O O . LEU A 1 83 ? -1.397 -7.510 -7.196 1.00 93.31 83 LEU A O 1
ATOM 642 N N . GLY A 1 84 ? -1.728 -8.488 -5.200 1.00 88.50 84 GLY A N 1
ATOM 643 C CA . GLY A 1 84 ? -3.192 -8.498 -5.248 1.00 88.50 84 GLY A CA 1
ATOM 644 C C . GLY A 1 84 ? -3.756 -9.873 -4.902 1.00 88.50 84 GLY A C 1
ATOM 645 O O . GLY A 1 84 ? -3.001 -10.824 -4.698 1.00 88.50 84 GLY A O 1
ATOM 646 N N . GLN A 1 85 ? -5.079 -9.975 -4.799 1.00 68.38 85 GLN A N 1
ATOM 647 C CA . GLN A 1 85 ? -5.749 -11.263 -4.601 1.00 68.38 85 GLN A CA 1
ATOM 648 C C . GLN A 1 85 ? -6.226 -11.842 -5.941 1.00 68.38 85 GLN A C 1
ATOM 650 O O . GLN A 1 85 ? -6.488 -11.099 -6.892 1.00 68.38 85 GLN A O 1
ATOM 655 N N . ALA A 1 86 ? -6.258 -13.176 -6.020 1.00 48.72 86 ALA A N 1
ATOM 656 C CA . ALA A 1 86 ? -6.721 -13.935 -7.181 1.00 48.72 86 ALA A CA 1
ATOM 657 C C . ALA A 1 86 ? -8.250 -14.008 -7.236 1.00 48.72 86 ALA A C 1
ATOM 659 O O . ALA A 1 86 ? -8.862 -14.177 -6.157 1.00 48.72 86 ALA A O 1
#

Sequence (86 aa):
MESSLNAGSTVESFLSANPLFYSLSESVLSSIAEKVQLVEFEPGQNIVIEGEIGDSFYLIKEGRVRVLKRTDEDSSELVLSELGQA

pLDDT: mean 84.3, std 14.69, range [37.47, 96.06]